Protein AF-A0A6M3IHJ7-F1 (afdb_monomer)

Sequence (86 aa):
ICSITVKDSDGALQNAATSMNVAISRYFPAASIIVAGTTAMTGGGSAGAYSYDFASAGNIAGKYRITYTAVDGSRTTIQDDEFELD

pLDDT: mean 76.1, std 7.42, range [55.88, 87.44]

Mean predicted aligned error: 7.21 Å

Solvent-accessible surface area (backbone atoms only — not comparable to full-atom values): 4880 Å² total; per-residue (Å²): 108,49,73,51,76,39,54,49,98,87,65,47,67,32,61,56,84,70,38,39,30,38,32,30,31,34,58,34,91,48,75,76,38,75,54,38,71,74,36,78,40,51,71,67,87,48,70,16,32,32,43,42,68,48,74,81,55,58,87,65,64,31,33,34,40,40,39,34,32,38,43,46,101,71,70,41,77,78,45,78,48,76,51,76,43,126

Secondary structure (DSSP, 8-state):
-EEEE-B-TTS-B---SSEEEEEEEEEESSS-EEEEEEEEPEE-SSTTEEEE-GGGT---SEEEEEEEEEESTT-EEEEEEEEEE-

Foldseek 3Di:
DDKWFDADPVRHGAAQPPFKWKWKWFPPPDHTDTLDDGDTWDAPPDGRITDDDSVVSDQDFGKMWMWMWRPDPPIDTPDIDMDGHD

Radius of gyration: 13.28 Å; Cα contacts (8 Å, |Δi|>4): 189; chains: 1; bounding box: 35×25×37 Å

Organism: NCBI:txid1070528

Nearest PDB structures (foldseek):
  8qy6-assembly1_F  TM=7.204E-01  e=5.147E-01  Homo sapiens
  4v96-assembly1_AQ  TM=4.223E-01  e=3.502E-01  Lactococcus phage TP901-1
  2yn3-assembly3_D  TM=4.965E-01  e=1.385E+00  Salmonella enterica subsp. enterica serovar Typhimurium str. LT2
  2huh-assembly1_A-2  TM=3.818E-01  e=3.159E+00  Bacteroides thetaiotaomicron

Structure (mmCIF, N/CA/C/O backbone):
data_AF-A0A6M3IHJ7-F1
#
_entry.id   AF-A0A6M3IHJ7-F1
#
loop_
_atom_site.group_PDB
_atom_site.id
_atom_site.type_symbol
_atom_site.label_atom_id
_atom_site.label_alt_id
_atom_site.label_comp_id
_atom_site.label_asym_id
_atom_site.label_entity_id
_atom_site.label_seq_id
_atom_site.pdbx_PDB_ins_code
_atom_site.Cartn_x
_atom_site.Cartn_y
_atom_site.Cartn_z
_atom_site.occupancy
_atom_site.B_iso_or_equiv
_atom_site.auth_seq_id
_atom_site.auth_comp_id
_atom_site.auth_asym_id
_atom_site.auth_atom_id
_atom_site.pdbx_PDB_model_num
ATOM 1 N N . ILE A 1 1 ? 2.005 8.421 -8.197 1.00 71.00 1 ILE A N 1
ATOM 2 C CA . ILE A 1 1 ? 1.364 8.618 -6.875 1.00 71.00 1 ILE A CA 1
ATOM 3 C C . ILE A 1 1 ? 0.666 7.323 -6.495 1.00 71.00 1 ILE A C 1
ATOM 5 O O . ILE A 1 1 ? -0.115 6.822 -7.292 1.00 71.00 1 ILE A O 1
ATOM 9 N N . CYS A 1 2 ? 0.969 6.784 -5.319 1.00 73.75 2 CYS A N 1
ATOM 10 C CA . CYS A 1 2 ? 0.273 5.648 -4.722 1.00 73.75 2 CYS A CA 1
ATOM 11 C C . CYS A 1 2 ? -0.722 6.1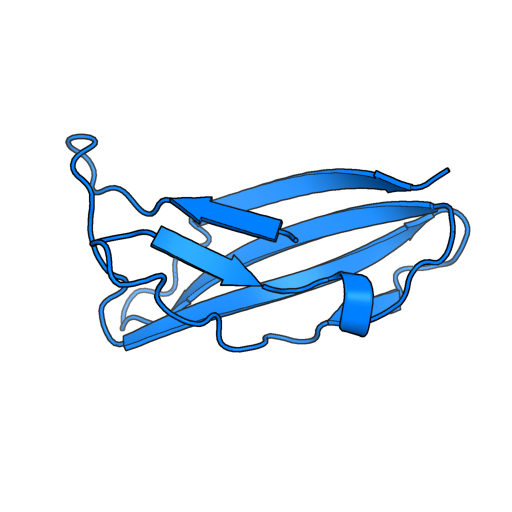93 -3.693 1.00 73.75 2 CYS A C 1
ATOM 13 O O . CYS A 1 2 ? -0.373 7.089 -2.923 1.00 73.75 2 CYS A O 1
ATOM 15 N N . SER A 1 3 ? -1.953 5.694 -3.675 1.00 76.81 3 SER A N 1
ATOM 16 C CA . SER A 1 3 ? -2.991 6.172 -2.759 1.00 76.81 3 SER A CA 1
ATOM 17 C C . SER A 1 3 ? -3.778 5.015 -2.178 1.00 76.81 3 SER A C 1
ATOM 19 O O . SER A 1 3 ? -4.090 4.070 -2.898 1.00 76.81 3 SER A O 1
ATOM 21 N N . ILE A 1 4 ? -4.161 5.142 -0.912 1.00 78.31 4 ILE A N 1
ATOM 22 C CA . ILE A 1 4 ? -5.026 4.192 -0.223 1.00 78.31 4 ILE A CA 1
ATOM 23 C C . ILE A 1 4 ? -6.179 4.918 0.458 1.00 78.31 4 ILE A C 1
ATOM 25 O O . ILE A 1 4 ? -6.048 6.057 0.915 1.00 78.31 4 ILE A O 1
ATOM 29 N N . THR A 1 5 ? -7.316 4.230 0.518 1.00 80.69 5 THR A N 1
ATOM 30 C CA . THR A 1 5 ? -8.473 4.631 1.311 1.00 80.69 5 THR A CA 1
ATOM 31 C C . THR A 1 5 ? -8.667 3.637 2.446 1.00 80.69 5 THR A C 1
ATOM 33 O O . THR A 1 5 ? -8.881 2.453 2.197 1.00 80.69 5 THR A O 1
ATOM 36 N N . VAL A 1 6 ? -8.613 4.115 3.682 1.00 76.00 6 VAL A N 1
ATOM 37 C CA . VAL A 1 6 ? -8.865 3.315 4.879 1.00 76.00 6 VAL A CA 1
ATOM 38 C C . VAL A 1 6 ? -10.355 3.359 5.206 1.00 76.00 6 VAL A C 1
ATOM 40 O O . VAL A 1 6 ? -10.978 4.427 5.210 1.00 76.00 6 VAL A O 1
ATOM 43 N N . LYS A 1 7 ? -10.923 2.179 5.453 1.00 77.06 7 LYS A N 1
ATOM 44 C CA . LYS A 1 7 ? -12.323 1.989 5.824 1.00 77.06 7 LYS A CA 1
ATOM 45 C C . LYS A 1 7 ? -12.424 1.116 7.069 1.00 77.06 7 LYS A C 1
ATOM 47 O O . LYS A 1 7 ? -11.568 0.256 7.271 1.00 77.06 7 LYS A O 1
ATOM 52 N N . ASP A 1 8 ? -13.458 1.335 7.871 1.00 75.50 8 ASP A N 1
ATOM 53 C CA . ASP A 1 8 ? -13.817 0.439 8.970 1.00 75.50 8 ASP A CA 1
ATOM 54 C C . ASP A 1 8 ? -14.499 -0.851 8.465 1.00 75.50 8 ASP A C 1
ATOM 56 O O . ASP A 1 8 ? -14.669 -1.063 7.259 1.00 75.50 8 ASP A O 1
ATOM 60 N N . SER A 1 9 ? -14.884 -1.734 9.393 1.00 76.56 9 SER A N 1
ATOM 61 C CA . SER A 1 9 ? -15.565 -3.002 9.086 1.00 76.56 9 SER A CA 1
ATOM 62 C C . SER A 1 9 ? -16.916 -2.829 8.393 1.00 76.56 9 SER A C 1
ATOM 64 O O . SER A 1 9 ? -17.371 -3.750 7.717 1.00 76.56 9 SER A O 1
ATOM 66 N N . ASP A 1 10 ? -17.535 -1.660 8.541 1.00 80.56 10 ASP A N 1
ATOM 67 C CA . ASP A 1 10 ? -18.822 -1.317 7.943 1.00 80.56 10 ASP A CA 1
ATOM 68 C C . ASP A 1 10 ? -18.640 -0.614 6.582 1.00 80.56 10 ASP A C 1
ATOM 70 O O . ASP A 1 10 ? -19.610 -0.281 5.897 1.00 80.56 10 ASP A O 1
ATOM 74 N N . GLY A 1 11 ? -17.387 -0.420 6.150 1.00 73.94 11 GLY A N 1
ATOM 75 C CA . GLY A 1 11 ? -17.018 0.192 4.880 1.00 73.94 11 GLY A CA 1
ATOM 76 C C . GLY A 1 11 ? -17.016 1.723 4.893 1.00 73.94 11 GLY A C 1
ATOM 77 O O . GLY A 1 11 ? -16.836 2.327 3.827 1.00 73.94 11 GLY A O 1
ATOM 78 N N . ALA A 1 12 ? -17.196 2.361 6.053 1.00 78.81 12 ALA A N 1
ATOM 79 C CA . ALA A 1 12 ? -17.147 3.810 6.191 1.00 78.81 12 ALA A CA 1
ATOM 80 C C . ALA A 1 12 ? -15.698 4.312 6.234 1.00 78.81 12 ALA A C 1
ATOM 82 O O . ALA A 1 12 ? -14.800 3.634 6.722 1.00 78.81 12 ALA A O 1
ATOM 83 N N . LEU A 1 13 ? -15.456 5.511 5.695 1.00 81.00 13 LEU A N 1
ATOM 84 C CA . LEU A 1 13 ? -14.122 6.113 5.666 1.00 81.00 13 LEU A CA 1
ATOM 85 C C . LEU A 1 13 ? -13.626 6.409 7.084 1.00 81.00 13 LEU A C 1
ATOM 87 O O . LEU A 1 13 ? -14.293 7.120 7.836 1.00 81.00 13 LEU A O 1
ATOM 91 N N . GLN A 1 14 ? -12.426 5.936 7.419 1.00 76.38 14 GLN A N 1
ATOM 92 C CA . GLN A 1 14 ? -11.850 6.112 8.749 1.00 76.38 14 GLN A CA 1
ATOM 93 C C . GLN A 1 14 ? -10.375 6.501 8.668 1.00 76.38 14 GLN A C 1
ATOM 95 O O . GLN A 1 14 ? -9.614 5.937 7.890 1.00 76.38 14 GLN A O 1
ATOM 100 N N . ASN A 1 15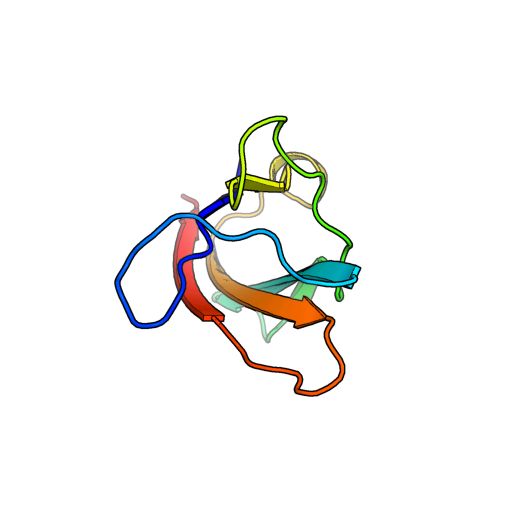 ? -9.947 7.460 9.491 1.00 76.75 15 ASN A N 1
ATOM 101 C CA . ASN A 1 15 ? -8.525 7.770 9.645 1.00 76.75 15 ASN A CA 1
ATOM 102 C C . ASN A 1 15 ? -7.811 6.659 10.423 1.00 76.75 15 ASN A C 1
ATOM 104 O O . ASN A 1 15 ? -8.344 6.156 11.410 1.00 76.75 15 ASN A O 1
ATOM 108 N N . ALA A 1 16 ? -6.568 6.355 10.051 1.00 72.00 16 ALA A N 1
ATOM 109 C CA . ALA A 1 16 ? -5.677 5.604 10.927 1.00 72.00 16 ALA A CA 1
ATOM 110 C C . ALA A 1 16 ? -5.477 6.374 12.241 1.00 72.00 16 ALA A C 1
ATOM 112 O O . ALA A 1 16 ? -5.318 7.598 12.226 1.00 72.00 16 ALA A O 1
ATOM 113 N N . ALA A 1 17 ? -5.480 5.666 13.374 1.00 66.06 17 ALA A N 1
ATOM 114 C CA . ALA A 1 17 ? -5.548 6.311 14.685 1.00 66.06 17 ALA A CA 1
ATOM 115 C C . ALA A 1 17 ? -4.308 7.158 15.030 1.00 66.06 17 ALA A C 1
ATOM 117 O O . ALA A 1 17 ? -4.437 8.139 15.758 1.00 66.06 17 ALA A O 1
ATOM 118 N N . THR A 1 18 ? -3.122 6.803 14.513 1.00 69.94 18 THR A N 1
ATOM 119 C CA . THR A 1 18 ? -1.885 7.581 14.736 1.00 69.94 18 THR A CA 1
ATOM 120 C C . THR A 1 18 ? -1.226 7.992 13.426 1.00 69.94 18 THR A C 1
ATOM 122 O O . THR A 1 18 ? -1.020 9.178 13.178 1.00 69.94 18 THR A O 1
ATOM 125 N N . SER A 1 19 ? -0.888 7.028 12.571 1.00 74.06 19 SER A N 1
ATOM 126 C CA . SER A 1 19 ? -0.305 7.299 11.254 1.00 74.06 19 SER A CA 1
ATOM 127 C C . SER A 1 19 ? -0.546 6.146 10.282 1.00 74.06 19 SER A C 1
ATOM 129 O O . SER A 1 19 ? -0.905 5.041 10.684 1.00 74.06 19 SER A O 1
ATOM 131 N N . MET A 1 20 ? -0.351 6.407 8.990 1.00 81.69 20 MET A N 1
ATOM 132 C CA . MET A 1 20 ? -0.282 5.382 7.949 1.00 81.69 20 MET A CA 1
ATOM 133 C C . MET A 1 20 ? 1.147 5.275 7.456 1.00 81.69 20 MET A C 1
ATOM 135 O O . MET A 1 20 ? 1.770 6.298 7.183 1.00 81.69 20 MET A O 1
ATOM 139 N N . ASN A 1 21 ? 1.641 4.053 7.300 1.00 83.81 21 ASN A N 1
ATOM 140 C CA . ASN A 1 21 ? 2.929 3.793 6.680 1.00 83.81 21 ASN A CA 1
ATOM 141 C C . ASN A 1 21 ? 2.755 3.059 5.358 1.00 83.81 21 ASN A C 1
ATOM 143 O O . ASN A 1 21 ? 1.920 2.161 5.243 1.00 83.81 21 ASN A O 1
ATOM 147 N N . VAL A 1 22 ? 3.615 3.389 4.403 1.00 83.81 22 VAL A N 1
ATOM 148 C CA . VAL A 1 22 ? 3.766 2.653 3.151 1.00 83.81 22 VAL A CA 1
ATOM 149 C C . VAL A 1 22 ? 5.163 2.047 3.069 1.00 83.81 22 VAL A C 1
ATOM 151 O O . VAL A 1 22 ? 6.155 2.691 3.421 1.00 83.81 22 VAL A O 1
ATOM 154 N N . ALA A 1 23 ? 5.241 0.800 2.622 1.00 85.44 23 ALA A N 1
ATOM 155 C CA . ALA A 1 23 ? 6.479 0.138 2.245 1.00 85.44 23 ALA A CA 1
ATOM 156 C C . ALA A 1 23 ? 6.382 -0.275 0.779 1.00 85.44 23 ALA A C 1
ATOM 158 O O . ALA A 1 23 ? 5.372 -0.838 0.364 1.00 85.44 23 ALA A O 1
ATOM 159 N N . ILE A 1 24 ? 7.417 0.019 -0.007 1.00 83.56 24 ILE A N 1
ATOM 160 C CA . ILE A 1 24 ? 7.442 -0.301 -1.436 1.00 83.56 24 ILE A CA 1
ATOM 161 C C . ILE A 1 24 ? 8.724 -1.050 -1.737 1.00 83.56 24 ILE A C 1
ATOM 163 O O . ILE A 1 24 ? 9.818 -0.567 -1.435 1.00 83.56 24 ILE A O 1
ATOM 167 N N . SER A 1 25 ? 8.586 -2.227 -2.337 1.00 85.38 25 SER A N 1
ATOM 168 C CA . SER A 1 25 ? 9.711 -3.071 -2.723 1.00 85.38 25 SER A CA 1
ATOM 169 C C . SER A 1 25 ? 9.636 -3.428 -4.199 1.00 85.38 25 SER A C 1
ATOM 171 O O . SER A 1 25 ? 8.575 -3.807 -4.686 1.00 85.38 25 SER A O 1
ATOM 173 N N . ARG A 1 26 ? 10.752 -3.306 -4.920 1.00 85.44 26 ARG A N 1
ATOM 174 C CA . ARG A 1 26 ? 10.873 -3.821 -6.288 1.00 85.44 26 ARG A CA 1
ATOM 175 C C . ARG A 1 26 ? 11.411 -5.241 -6.227 1.00 85.44 26 ARG A C 1
ATOM 177 O O . ARG A 1 26 ? 12.522 -5.422 -5.737 1.00 85.44 26 ARG A O 1
ATOM 184 N N . TYR A 1 27 ? 10.670 -6.216 -6.741 1.00 86.56 27 TYR A N 1
ATOM 185 C CA . TYR A 1 27 ? 11.024 -7.639 -6.646 1.00 86.56 27 TYR A CA 1
ATOM 186 C C . TYR A 1 27 ? 11.420 -8.283 -7.987 1.00 86.56 27 TYR A C 1
ATOM 188 O O . TYR A 1 27 ? 11.847 -9.435 -8.012 1.00 86.56 27 TYR A O 1
ATOM 196 N N . PHE A 1 28 ? 11.287 -7.556 -9.100 1.00 82.06 28 PHE A N 1
ATOM 197 C CA . PHE A 1 28 ? 11.744 -7.973 -10.429 1.00 82.06 28 PHE A CA 1
ATOM 198 C C . PHE A 1 28 ? 12.151 -6.735 -11.251 1.00 82.06 28 PHE A C 1
ATOM 200 O O . PHE A 1 28 ? 11.485 -5.708 -11.110 1.00 82.06 28 PHE A O 1
ATOM 207 N N . PRO A 1 29 ? 13.211 -6.764 -12.090 1.00 77.75 29 PRO A N 1
ATOM 208 C CA . PRO A 1 29 ? 14.098 -7.896 -12.417 1.00 77.75 29 PRO A CA 1
ATOM 209 C C . PRO A 1 29 ? 15.226 -8.155 -11.401 1.00 77.75 29 PRO A C 1
ATOM 211 O O . PRO A 1 29 ? 15.943 -9.144 -11.514 1.00 77.75 29 PRO A O 1
ATOM 214 N N . ALA A 1 30 ? 15.410 -7.270 -10.419 1.00 67.62 30 ALA A N 1
ATOM 215 C CA . ALA A 1 30 ? 16.405 -7.426 -9.356 1.00 67.62 30 ALA A CA 1
ATOM 216 C C . ALA A 1 30 ? 15.799 -8.099 -8.111 1.00 67.62 30 ALA A C 1
ATOM 218 O O . ALA A 1 30 ? 14.589 -8.024 -7.909 1.00 67.62 30 ALA A O 1
ATOM 219 N N . ALA A 1 31 ? 16.645 -8.688 -7.254 1.00 69.06 31 ALA A N 1
ATOM 220 C CA . ALA A 1 31 ? 16.250 -9.122 -5.910 1.00 69.06 31 ALA A CA 1
ATOM 221 C C . ALA A 1 31 ? 15.573 -7.976 -5.134 1.00 69.06 31 ALA A C 1
ATOM 223 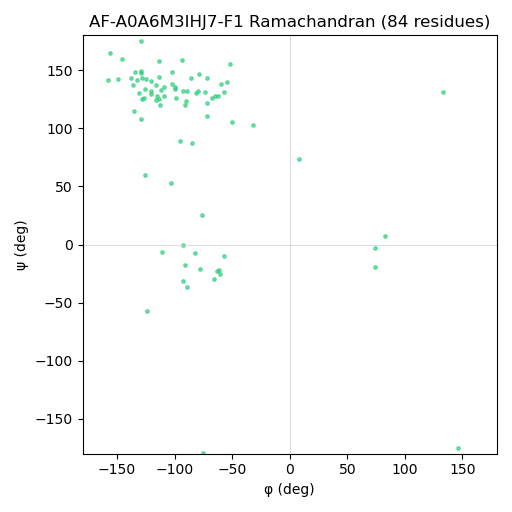O O . ALA A 1 31 ? 15.827 -6.814 -5.438 1.00 69.06 31 ALA A O 1
ATOM 224 N N . SER A 1 32 ? 14.733 -8.307 -4.147 1.00 70.56 32 SER A N 1
ATOM 225 C CA . SER A 1 32 ? 13.870 -7.344 -3.447 1.00 70.56 32 SER A CA 1
ATOM 226 C C . SER A 1 32 ? 14.643 -6.113 -2.942 1.00 70.56 32 SER A C 1
ATOM 228 O O . SER A 1 32 ? 15.398 -6.199 -1.973 1.00 70.56 32 SER A O 1
ATOM 230 N N . ILE A 1 33 ? 14.477 -4.969 -3.615 1.00 70.06 33 ILE A N 1
ATOM 231 C CA . ILE A 1 33 ? 15.040 -3.675 -3.205 1.00 70.06 33 ILE A CA 1
ATOM 232 C C . ILE A 1 33 ? 13.939 -2.902 -2.498 1.00 70.06 33 ILE A C 1
ATOM 234 O O . ILE A 1 33 ? 12.875 -2.682 -3.074 1.00 70.06 33 ILE A O 1
ATOM 238 N N . ILE A 1 34 ? 14.208 -2.446 -1.274 1.00 73.00 34 ILE A N 1
ATOM 239 C CA . ILE A 1 34 ? 13.335 -1.499 -0.579 1.00 73.00 34 ILE A CA 1
ATOM 240 C C . ILE A 1 34 ? 13.490 -0.141 -1.266 1.00 73.00 34 ILE A C 1
ATOM 242 O O . ILE A 1 34 ? 14.545 0.483 -1.194 1.00 73.00 34 ILE A O 1
ATOM 246 N N . VAL A 1 35 ? 12.438 0.285 -1.957 1.00 71.44 35 VAL A N 1
ATOM 247 C CA . VAL A 1 35 ? 12.372 1.562 -2.683 1.00 71.44 35 VAL A CA 1
ATOM 248 C C . VAL A 1 35 ? 11.843 2.655 -1.756 1.00 71.44 35 VAL A C 1
ATOM 250 O O . VAL A 1 35 ? 12.337 3.776 -1.767 1.00 71.44 35 VAL A O 1
ATOM 253 N N . ALA A 1 36 ? 10.902 2.299 -0.880 1.00 69.44 36 ALA A N 1
ATOM 254 C CA . ALA A 1 36 ? 10.473 3.126 0.238 1.00 69.44 36 ALA A CA 1
ATOM 255 C C . ALA A 1 36 ? 10.374 2.249 1.491 1.00 69.44 36 ALA A C 1
ATOM 257 O O . ALA A 1 36 ? 9.570 1.317 1.544 1.00 69.44 36 ALA A O 1
ATOM 258 N N . GLY A 1 37 ? 11.218 2.523 2.487 1.00 65.69 37 GLY A N 1
ATOM 259 C CA . GLY A 1 37 ? 11.115 1.908 3.809 1.00 65.69 37 GLY A CA 1
ATOM 260 C C . GLY A 1 37 ? 10.061 2.645 4.623 1.00 65.69 37 GLY A C 1
ATOM 261 O O . GLY A 1 37 ? 10.098 3.871 4.651 1.00 65.69 37 GLY A O 1
ATOM 262 N N . THR A 1 38 ? 9.130 1.904 5.231 1.00 69.12 38 THR A N 1
ATOM 263 C CA . THR A 1 38 ? 8.070 2.338 6.165 1.00 69.12 38 THR A CA 1
ATOM 264 C C . THR A 1 38 ? 7.940 3.863 6.309 1.00 69.12 38 THR A C 1
ATOM 266 O O . THR A 1 38 ? 8.380 4.443 7.301 1.00 69.12 38 THR A O 1
ATOM 269 N N . THR A 1 39 ? 7.397 4.525 5.286 1.00 73.75 39 THR A N 1
ATOM 270 C CA . THR A 1 39 ? 7.329 5.991 5.217 1.00 73.75 39 THR A CA 1
ATOM 271 C C . THR A 1 39 ? 5.943 6.458 5.626 1.00 73.75 39 THR A C 1
ATOM 273 O O . THR A 1 39 ? 4.949 5.908 5.150 1.00 73.75 39 THR A O 1
ATOM 276 N N . ALA A 1 40 ? 5.874 7.478 6.485 1.00 75.25 40 ALA A N 1
ATOM 277 C CA . ALA A 1 40 ? 4.606 8.072 6.881 1.00 75.25 40 ALA A CA 1
ATOM 278 C C . ALA A 1 40 ? 3.902 8.682 5.659 1.00 75.25 40 ALA A C 1
ATOM 280 O O . ALA A 1 40 ? 4.487 9.472 4.918 1.00 75.25 40 ALA A O 1
ATOM 281 N N . MET A 1 41 ? 2.643 8.315 5.453 1.00 75.94 41 MET A N 1
ATOM 282 C CA . MET A 1 41 ? 1.798 8.896 4.420 1.00 75.94 41 MET A CA 1
ATOM 283 C C . MET A 1 41 ? 1.136 10.168 4.940 1.00 75.94 41 MET A C 1
ATOM 285 O O . MET A 1 41 ? 0.699 10.236 6.092 1.00 75.94 41 MET A O 1
ATOM 289 N N . THR A 1 42 ? 0.995 11.160 4.068 1.00 73.06 42 THR A N 1
ATOM 290 C CA . THR A 1 42 ? 0.255 12.382 4.386 1.00 73.06 42 THR A CA 1
ATOM 291 C C . THR A 1 42 ? -1.243 12.123 4.238 1.00 73.06 42 THR A C 1
ATOM 293 O O . THR A 1 42 ? -1.681 11.565 3.228 1.00 73.06 42 THR A O 1
ATOM 296 N N . GLY A 1 43 ? -2.036 12.531 5.234 1.00 71.62 43 GLY A N 1
ATOM 297 C CA . GLY A 1 43 ? -3.496 12.520 5.136 1.00 71.62 43 GLY A CA 1
ATOM 298 C C . GLY A 1 43 ? -3.970 13.545 4.104 1.00 71.62 43 GLY A C 1
ATOM 299 O O . GLY A 1 43 ? -3.622 14.721 4.191 1.00 71.62 43 GLY A O 1
ATOM 300 N N . GLY A 1 44 ? -4.768 13.112 3.131 1.00 63.53 44 GLY A N 1
ATOM 301 C CA . GLY A 1 44 ? -5.231 13.909 1.988 1.00 63.53 44 GLY A CA 1
ATOM 302 C C . GLY A 1 44 ? -6.340 14.918 2.309 1.00 63.53 44 GLY A C 1
ATOM 303 O O . GLY A 1 44 ? -7.150 15.228 1.442 1.00 63.53 44 GLY A O 1
ATOM 304 N N . GLY A 1 45 ? -6.448 15.381 3.558 1.00 63.34 45 GLY A N 1
ATOM 305 C CA . GLY A 1 45 ? -7.475 16.327 4.022 1.00 63.34 45 GLY A CA 1
ATOM 306 C C . GLY A 1 45 ? -8.890 15.747 4.186 1.00 63.34 45 GLY A C 1
ATOM 307 O O . GLY A 1 45 ? -9.686 16.315 4.928 1.00 63.34 45 GLY A O 1
ATOM 308 N N . SER A 1 46 ? -9.196 14.608 3.557 1.00 69.19 46 SER A N 1
ATOM 309 C CA . SER A 1 46 ? -10.438 13.839 3.745 1.00 69.19 46 SER A CA 1
ATOM 310 C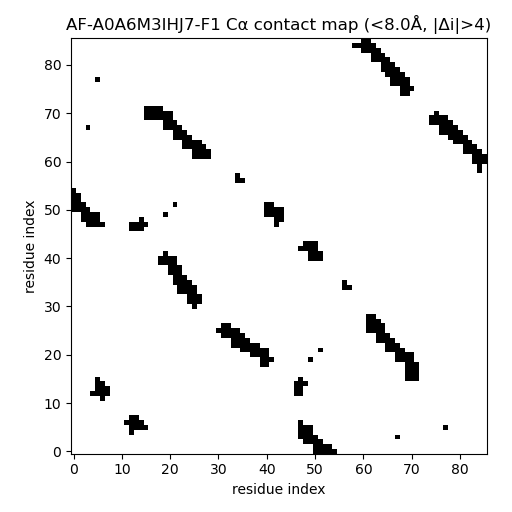 C . SER A 1 46 ? -10.204 12.623 4.639 1.00 69.19 46 SER A C 1
ATOM 312 O O . SER A 1 46 ? -9.121 12.036 4.614 1.00 69.19 46 SER A O 1
ATOM 314 N N . ALA A 1 47 ? -11.221 12.229 5.410 1.00 75.56 47 ALA A N 1
ATOM 315 C CA . ALA A 1 47 ? -11.125 11.073 6.295 1.00 75.56 47 ALA A CA 1
ATOM 316 C C . ALA A 1 47 ? -10.745 9.800 5.516 1.00 75.56 47 ALA A C 1
ATOM 318 O O . ALA A 1 47 ? -11.327 9.507 4.473 1.00 75.56 47 ALA A O 1
ATOM 319 N N . GLY A 1 48 ? -9.750 9.068 6.013 1.00 74.50 48 GLY A N 1
ATOM 320 C CA . GLY A 1 48 ? -9.283 7.797 5.462 1.00 74.50 48 GLY A CA 1
ATOM 321 C C . GLY A 1 48 ? -8.474 7.881 4.169 1.00 74.50 48 GLY A C 1
ATOM 322 O O . GLY A 1 48 ? -7.988 6.849 3.719 1.00 74.50 48 GLY A O 1
ATOM 323 N N . ALA A 1 49 ? -8.283 9.059 3.572 1.00 80.44 49 ALA A N 1
ATOM 324 C CA . ALA A 1 49 ? -7.510 9.203 2.340 1.00 80.44 49 ALA A CA 1
ATOM 325 C C . ALA A 1 49 ? -6.028 9.466 2.640 1.00 80.44 49 ALA A C 1
ATOM 327 O O . AL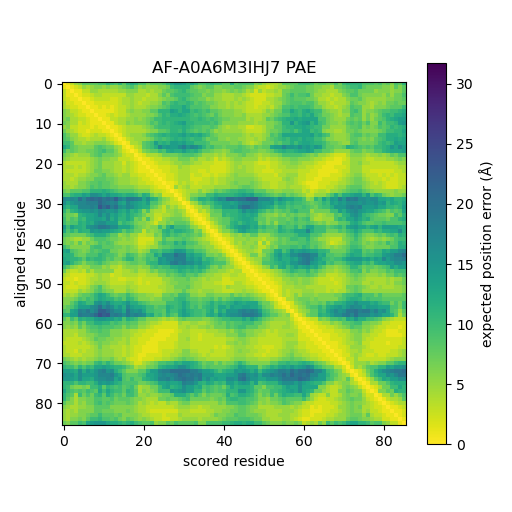A A 1 49 ? -5.688 10.460 3.285 1.00 80.44 49 ALA A O 1
ATOM 328 N N . TYR A 1 50 ? -5.140 8.619 2.119 1.00 81.38 50 TYR A N 1
ATOM 329 C CA . TYR A 1 50 ? -3.692 8.766 2.269 1.00 81.38 50 TYR A CA 1
ATOM 330 C C . TYR A 1 50 ? -2.993 8.600 0.926 1.00 81.38 50 TYR A C 1
ATOM 332 O O . TYR A 1 50 ? -3.351 7.737 0.125 1.00 81.38 50 TYR A O 1
ATOM 340 N N . SER A 1 51 ? -1.957 9.402 0.691 1.00 80.38 51 SER A N 1
ATOM 341 C CA . SER A 1 51 ? -1.166 9.331 -0.539 1.00 80.38 51 SER A CA 1
ATOM 342 C C . SER A 1 51 ? 0.331 9.366 -0.269 1.00 80.38 51 SER A C 1
ATOM 344 O O . SER A 1 51 ? 0.793 10.023 0.664 1.00 80.38 51 SER A O 1
ATOM 346 N N . TYR A 1 52 ? 1.081 8.694 -1.135 1.00 77.94 52 TYR A N 1
ATOM 347 C CA . TYR A 1 52 ? 2.532 8.710 -1.181 1.00 77.94 52 TYR A CA 1
ATOM 348 C C . TYR A 1 52 ? 3.011 8.977 -2.608 1.00 77.94 52 TYR A C 1
ATOM 350 O O . TYR A 1 52 ? 2.570 8.329 -3.565 1.00 77.94 52 TYR A O 1
ATOM 358 N N . ASP A 1 53 ? 3.929 9.930 -2.765 1.00 78.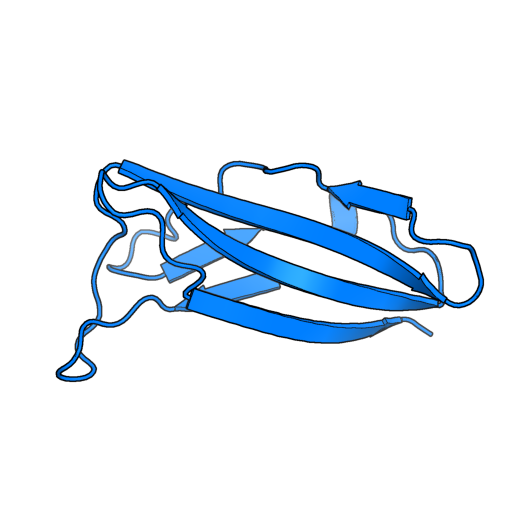19 53 ASP A N 1
ATOM 359 C CA . ASP A 1 53 ? 4.508 10.220 -4.070 1.00 78.19 53 ASP A CA 1
ATOM 360 C C . ASP A 1 53 ? 5.688 9.297 -4.383 1.00 78.19 53 ASP A C 1
ATOM 362 O O . ASP A 1 53 ? 6.855 9.613 -4.151 1.00 78.19 53 ASP A O 1
ATOM 366 N N . PHE A 1 54 ? 5.358 8.147 -4.963 1.00 73.50 54 PHE A N 1
ATOM 367 C CA . PHE A 1 54 ? 6.332 7.169 -5.428 1.00 73.50 54 PHE A CA 1
ATOM 368 C C . PHE A 1 54 ? 7.293 7.699 -6.508 1.00 73.50 54 PHE A C 1
ATOM 370 O O . PHE A 1 54 ? 8.417 7.210 -6.592 1.00 73.50 54 PHE A O 1
ATOM 377 N N . ALA A 1 55 ? 6.917 8.724 -7.288 1.00 69.00 55 ALA A N 1
ATOM 378 C CA . ALA A 1 55 ? 7.794 9.262 -8.334 1.00 69.00 55 ALA A CA 1
ATOM 379 C C . ALA A 1 55 ? 9.092 9.866 -7.760 1.00 69.00 55 ALA A C 1
ATOM 381 O O . ALA A 1 55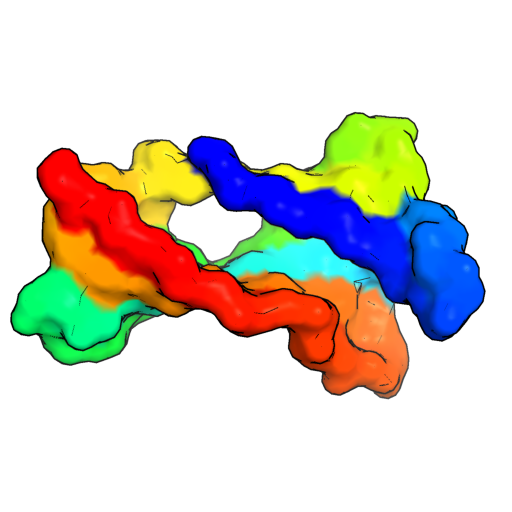 ? 10.109 9.946 -8.448 1.00 69.00 55 ALA A O 1
ATOM 382 N N . SER A 1 56 ? 9.071 10.249 -6.479 1.00 65.38 56 SER A N 1
ATOM 383 C CA . SER A 1 56 ? 10.250 10.714 -5.743 1.00 65.38 56 SER A CA 1
ATOM 384 C C . SER A 1 56 ? 11.182 9.583 -5.280 1.00 65.38 56 SER A C 1
ATOM 386 O O . SER A 1 56 ? 12.362 9.829 -5.039 1.00 65.38 56 SER A O 1
ATOM 388 N N . ALA A 1 57 ? 10.676 8.348 -5.175 1.00 61.75 57 ALA A N 1
ATOM 389 C CA . ALA A 1 57 ? 11.397 7.190 -4.639 1.00 61.75 57 ALA A CA 1
ATOM 390 C C . ALA A 1 57 ? 12.152 6.383 -5.713 1.00 61.75 57 ALA A C 1
ATOM 392 O O . ALA A 1 57 ? 13.071 5.633 -5.388 1.00 61.75 57 ALA A O 1
ATOM 393 N N . GLY A 1 58 ? 11.809 6.562 -6.994 1.00 60.41 58 GLY A N 1
ATOM 394 C CA . GLY A 1 58 ? 12.579 6.045 -8.127 1.00 60.41 58 GLY A CA 1
ATOM 395 C C . GLY A 1 58 ? 11.728 5.350 -9.191 1.00 60.41 58 GLY A C 1
ATOM 396 O O . GLY A 1 58 ? 10.952 4.444 -8.901 1.00 60.41 58 GLY A O 1
ATOM 397 N N . ASN A 1 59 ? 11.946 5.734 -10.450 1.00 67.06 59 ASN A N 1
ATOM 398 C CA . ASN A 1 59 ? 11.143 5.331 -11.613 1.00 67.06 59 ASN A CA 1
ATOM 399 C C . ASN A 1 59 ? 11.862 4.251 -12.432 1.00 67.06 59 ASN A C 1
ATOM 401 O O . ASN A 1 59 ? 12.148 4.445 -13.611 1.00 67.06 59 ASN A O 1
ATOM 405 N N . ILE A 1 60 ? 12.278 3.162 -11.793 1.00 78.75 60 ILE A N 1
ATOM 406 C CA . ILE A 1 60 ? 13.022 2.116 -12.499 1.00 78.75 60 ILE A CA 1
ATOM 407 C C . ILE A 1 60 ? 12.030 1.071 -13.007 1.00 78.75 60 ILE A C 1
ATOM 409 O O . ILE A 1 60 ? 11.201 0.601 -12.238 1.00 78.75 60 ILE A O 1
ATOM 413 N N . ALA A 1 61 ? 12.139 0.673 -14.272 1.00 83.62 61 ALA A N 1
ATOM 414 C CA . ALA A 1 61 ? 11.293 -0.379 -14.824 1.00 83.62 61 ALA A CA 1
ATOM 415 C C . ALA A 1 61 ? 11.377 -1.672 -13.990 1.00 83.62 61 ALA A C 1
ATOM 417 O O . ALA A 1 61 ? 12.453 -2.063 -13.507 1.00 83.62 61 ALA A O 1
ATOM 418 N N . GLY A 1 62 ? 10.236 -2.330 -13.804 1.00 86.62 62 GLY A N 1
ATOM 419 C CA . GLY A 1 62 ? 10.132 -3.557 -13.027 1.00 86.62 62 GLY A CA 1
ATOM 420 C C . GLY A 1 62 ? 8.816 -3.715 -12.276 1.00 86.62 62 GLY A C 1
ATOM 421 O O . GLY A 1 62 ? 7.907 -2.895 -12.378 1.00 86.62 62 GLY A O 1
ATOM 422 N N . LYS A 1 63 ? 8.742 -4.787 -11.483 1.00 87.12 63 LYS A N 1
ATOM 423 C CA . LYS A 1 63 ? 7.567 -5.135 -10.677 1.00 87.12 63 LYS A CA 1
ATOM 424 C C . LYS A 1 63 ? 7.770 -4.776 -9.224 1.00 87.12 63 LYS A C 1
ATOM 426 O O . LYS A 1 63 ? 8.834 -5.024 -8.644 1.00 87.12 63 LYS A O 1
ATOM 431 N N . TYR A 1 64 ? 6.720 -4.228 -8.644 1.00 86.44 64 TYR A N 1
ATOM 432 C CA . TYR A 1 64 ? 6.717 -3.638 -7.327 1.00 86.44 64 TYR A CA 1
ATOM 433 C C . TYR A 1 64 ? 5.590 -4.213 -6.487 1.00 86.44 64 TYR A C 1
ATOM 435 O O . TYR A 1 64 ? 4.496 -4.455 -6.988 1.00 86.44 64 TYR A O 1
ATOM 443 N N . ARG A 1 65 ? 5.861 -4.385 -5.196 1.00 87.12 65 ARG A N 1
ATOM 444 C CA . ARG A 1 65 ? 4.867 -4.663 -4.165 1.00 87.12 65 ARG A CA 1
ATOM 445 C C . ARG A 1 65 ? 4.756 -3.461 -3.238 1.00 87.12 65 ARG A C 1
ATOM 447 O O . ARG A 1 65 ? 5.785 -2.934 -2.800 1.00 87.12 65 ARG A O 1
ATOM 454 N N . ILE A 1 66 ? 3.529 -3.048 -2.945 1.00 8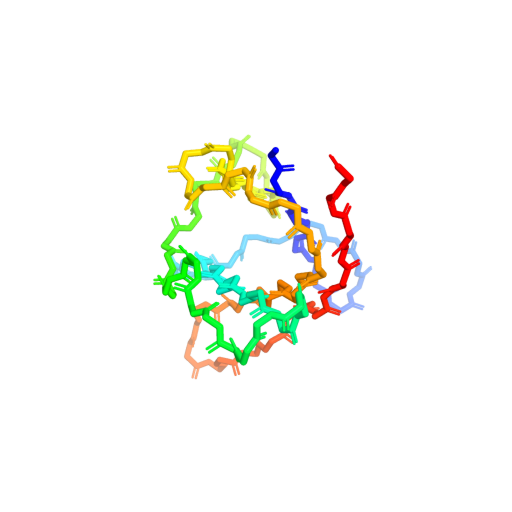6.50 66 ILE A N 1
ATOM 455 C CA . ILE A 1 66 ? 3.208 -1.964 -2.022 1.00 86.50 66 ILE A CA 1
ATOM 456 C C . ILE A 1 66 ? 2.434 -2.536 -0.850 1.00 86.50 66 ILE A C 1
ATOM 458 O O . ILE A 1 66 ? 1.356 -3.087 -1.031 1.00 86.50 66 ILE A O 1
ATOM 462 N N . THR A 1 67 ? 2.929 -2.303 0.356 1.00 86.50 67 THR A N 1
ATOM 463 C CA . THR A 1 67 ? 2.234 -2.676 1.581 1.00 86.50 67 THR A CA 1
ATOM 464 C C . THR A 1 67 ? 1.861 -1.425 2.362 1.00 86.50 67 THR A C 1
ATOM 466 O O . THR A 1 67 ? 2.717 -0.592 2.673 1.00 86.50 67 THR A O 1
ATOM 469 N N . TYR A 1 68 ? 0.588 -1.318 2.731 1.00 84.19 68 TYR A N 1
ATOM 470 C CA . TYR A 1 68 ? 0.062 -0.228 3.546 1.00 84.19 68 TYR A CA 1
ATOM 471 C C . TYR A 1 68 ? -0.289 -0.729 4.946 1.00 84.19 68 TYR A C 1
ATOM 473 O O . TYR A 1 68 ? -1.016 -1.710 5.115 1.00 84.19 68 TYR A O 1
ATOM 481 N N . THR A 1 69 ? 0.226 -0.048 5.967 1.00 84.44 69 THR A N 1
ATOM 482 C CA . THR A 1 69 ? 0.055 -0.435 7.374 1.00 84.44 69 THR A CA 1
ATOM 483 C C . THR A 1 69 ? -0.493 0.727 8.187 1.00 84.44 69 THR A C 1
ATOM 485 O O . THR A 1 69 ? 0.128 1.792 8.224 1.00 84.44 69 THR A O 1
ATOM 488 N N . ALA A 1 70 ? -1.602 0.504 8.896 1.00 79.44 70 ALA A N 1
ATOM 489 C CA . ALA A 1 70 ? -2.032 1.430 9.937 1.00 79.44 70 ALA A CA 1
ATOM 490 C C . ALA A 1 70 ? -1.138 1.293 11.169 1.00 79.44 70 ALA A C 1
ATOM 492 O O . ALA A 1 70 ? -0.875 0.196 11.670 1.00 79.44 70 ALA A O 1
ATOM 493 N N . VAL A 1 71 ? -0.665 2.432 11.660 1.00 74.69 71 VAL A N 1
ATOM 494 C CA . VAL A 1 71 ? 0.013 2.546 12.943 1.00 74.69 71 VAL A CA 1
ATOM 495 C C . VAL A 1 71 ? -1.031 2.951 13.966 1.00 74.69 71 VAL A C 1
ATOM 497 O O . VAL A 1 71 ? -1.287 4.127 14.223 1.00 74.69 71 VAL A O 1
ATOM 500 N N . ASP A 1 72 ? -1.657 1.944 14.540 1.00 72.19 72 ASP A N 1
ATOM 501 C CA . ASP A 1 72 ? -2.381 2.034 15.793 1.00 72.19 72 ASP A CA 1
ATOM 502 C C . ASP A 1 72 ? -1.891 0.905 16.712 1.00 72.19 72 ASP A C 1
ATOM 504 O O . ASP A 1 72 ? -1.025 0.104 16.337 1.00 72.19 72 ASP A O 1
ATOM 508 N N . GLY A 1 73 ? -2.373 0.874 17.957 1.00 55.88 73 GLY A N 1
ATOM 509 C CA . GLY A 1 73 ? -1.967 -0.136 18.941 1.00 55.88 73 GLY A CA 1
ATOM 510 C C . GLY A 1 73 ? -2.198 -1.588 18.492 1.00 55.88 73 GLY A C 1
ATOM 511 O O . GLY A 1 73 ? -1.682 -2.498 19.136 1.00 55.88 73 GLY A O 1
ATOM 512 N N . SER A 1 74 ? -2.912 -1.810 17.383 1.00 63.47 74 SER A N 1
ATOM 513 C CA . SER A 1 74 ? -3.212 -3.102 16.780 1.00 63.47 74 SER A CA 1
ATOM 514 C C . SER A 1 74 ? -2.781 -3.120 15.306 1.00 63.47 74 SER A C 1
ATOM 516 O O . SER A 1 74 ? -3.600 -3.322 14.413 1.00 63.47 74 SER A O 1
ATOM 518 N N . ARG A 1 75 ? -1.480 -2.904 15.050 1.00 62.81 75 ARG A N 1
ATOM 519 C CA . ARG A 1 75 ? -0.829 -2.951 13.721 1.00 62.81 75 ARG A CA 1
ATOM 520 C C . ARG A 1 75 ? -1.485 -3.963 12.772 1.00 62.81 75 ARG A C 1
AT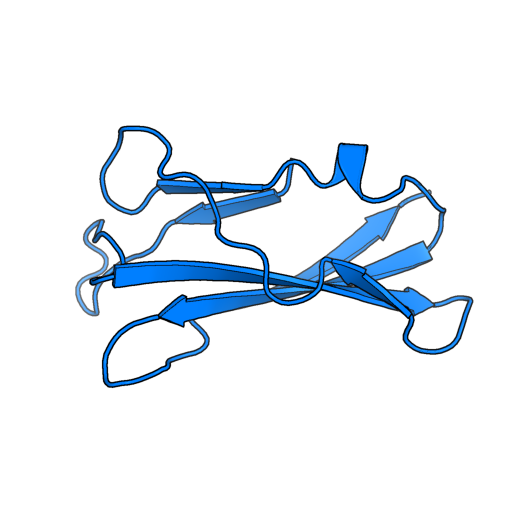OM 522 O O . ARG A 1 75 ? -1.219 -5.160 12.866 1.00 62.81 75 ARG A O 1
ATOM 529 N N . THR A 1 76 ? -2.282 -3.469 11.830 1.00 67.56 76 THR A N 1
ATOM 530 C CA . THR A 1 76 ? -2.939 -4.294 10.810 1.00 67.56 76 THR A CA 1
ATOM 531 C C . THR A 1 76 ? -2.483 -3.830 9.429 1.00 67.56 76 THR A C 1
ATOM 533 O O . THR A 1 76 ? -2.487 -2.632 9.128 1.00 67.56 76 THR A O 1
ATOM 536 N N . THR A 1 77 ? -2.041 -4.770 8.589 1.00 70.62 77 THR A N 1
ATOM 537 C CA . THR A 1 77 ? -1.829 -4.517 7.158 1.00 70.62 77 THR A CA 1
ATOM 538 C C . THR A 1 77 ? -3.192 -4.390 6.500 1.00 70.62 77 THR A C 1
ATOM 540 O O . THR A 1 77 ? -4.004 -5.306 6.589 1.00 70.62 77 THR A O 1
ATOM 543 N N . ILE A 1 78 ? -3.447 -3.247 5.869 1.00 72.69 78 ILE A N 1
ATOM 544 C CA . ILE A 1 78 ? -4.764 -2.937 5.297 1.00 72.69 78 ILE A CA 1
ATOM 545 C C . ILE A 1 78 ? -4.822 -3.360 3.829 1.00 72.69 78 ILE A C 1
ATOM 547 O O . ILE A 1 78 ? -5.878 -3.751 3.343 1.00 72.69 78 ILE A O 1
ATOM 551 N N . GLN A 1 79 ? -3.689 -3.305 3.126 1.00 78.62 79 GLN A N 1
ATOM 552 C CA . GLN A 1 79 ? -3.621 -3.638 1.710 1.00 78.62 79 GLN A CA 1
ATOM 553 C C . GLN A 1 79 ? -2.191 -4.018 1.309 1.00 78.62 79 GLN A C 1
ATOM 555 O O . GLN A 1 79 ? -1.224 -3.419 1.795 1.00 78.62 79 GLN A O 1
ATOM 560 N N . ASP A 1 80 ? -2.088 -5.016 0.434 1.00 80.00 80 ASP A N 1
ATOM 561 C CA . ASP A 1 80 ? -0.858 -5.459 -0.222 1.00 80.00 80 ASP A CA 1
ATOM 562 C C . ASP A 1 80 ? -1.142 -5.537 -1.728 1.00 80.00 80 ASP A C 1
ATOM 564 O O . ASP A 1 80 ? -1.911 -6.390 -2.171 1.00 80.00 80 ASP A O 1
ATOM 568 N N . ASP A 1 81 ? -0.587 -4.598 -2.492 1.00 83.56 81 ASP A N 1
ATOM 569 C CA . ASP A 1 81 ? -0.819 -4.448 -3.931 1.00 83.56 81 ASP A CA 1
ATOM 570 C C . ASP A 1 81 ? 0.443 -4.746 -4.731 1.00 83.56 81 ASP A C 1
ATOM 572 O O . ASP A 1 81 ? 1.564 -4.572 -4.249 1.00 83.56 81 ASP A O 1
ATOM 576 N N . GLU A 1 82 ? 0.265 -5.086 -6.006 1.00 87.44 82 GLU A N 1
ATOM 577 C CA . GLU A 1 82 ? 1.359 -5.201 -6.965 1.00 87.44 82 GLU A CA 1
ATOM 578 C C . GLU A 1 82 ? 1.119 -4.322 -8.195 1.00 87.44 82 GLU A C 1
ATOM 580 O O . GLU A 1 82 ? -0.010 -4.185 -8.667 1.00 87.44 82 GLU A O 1
ATOM 585 N N . PHE A 1 83 ? 2.190 -3.722 -8.717 1.00 85.00 83 PHE A N 1
ATOM 586 C CA . PHE A 1 83 ? 2.159 -2.939 -9.952 1.00 85.00 83 PHE A CA 1
ATOM 587 C C . PHE A 1 83 ? 3.462 -3.089 -10.743 1.00 85.00 83 PHE A C 1
ATOM 589 O O . PHE A 1 83 ? 4.502 -3.462 -10.198 1.00 85.00 83 PHE A O 1
ATOM 596 N N . GLU A 1 84 ? 3.403 -2.793 -12.038 1.00 86.62 84 GLU A N 1
ATOM 597 C CA . GLU A 1 84 ? 4.537 -2.854 -12.961 1.00 86.62 84 GLU A CA 1
ATOM 598 C C . GLU A 1 84 ? 4.775 -1.472 -13.577 1.00 86.62 84 GLU A C 1
ATOM 600 O O . GLU A 1 84 ? 3.828 -0.727 -13.841 1.00 86.62 84 GLU A O 1
ATOM 605 N N . LEU A 1 85 ? 6.048 -1.118 -13.737 1.00 83.38 85 LEU A N 1
ATOM 606 C CA . LEU A 1 85 ? 6.497 0.059 -14.472 1.00 83.38 85 LEU A CA 1
ATOM 607 C C . LEU A 1 85 ? 7.262 -0.413 -15.703 1.00 83.38 85 LEU A C 1
ATOM 609 O O . LEU A 1 85 ? 8.232 -1.164 -15.553 1.00 83.38 85 LEU A O 1
ATOM 613 N N . ASP A 1 86 ? 6.836 0.061 -16.870 1.00 81.25 86 ASP A N 1
ATOM 614 C CA . ASP A 1 86 ? 7.491 -0.155 -18.165 1.00 81.25 86 ASP A CA 1
ATOM 615 C C . ASP A 1 86 ? 8.517 0.947 -18.478 1.00 81.25 86 ASP A C 1
ATOM 617 O O . ASP A 1 86 ? 8.242 2.134 -18.170 1.00 81.25 86 ASP A O 1
#